Protein AF-A0A357HWW9-F1 (afdb_monomer)

Radius of gyration: 21.4 Å; Cα contacts (8 Å, |Δi|>4): 20; chains: 1; bounding box: 63×48×38 Å

Mean predicted aligned error: 11.5 Å

Sequence (79 aa):
VHRIGRTGRAQREGDAATIVAPDEQAKLDAIEKFIDMQIPQLKLEGFNYFHEPIIRTSTAEKPRRRKRNSGSSRFGRRR

Secondary structure (DSSP, 8-state):
-TTGGGSS-TT----------GGGHHHHHHHHHHHTSPPPP-PPTT---SS------TTS-------------------

pLDDT: mean 81.23, std 14.71, range [50.72, 94.88]

Structure (mmCIF, N/CA/C/O backbone):
data_AF-A0A357HWW9-F1
#
_entry.id   AF-A0A357HWW9-F1
#
loop_
_atom_site.group_PDB
_atom_site.id
_atom_site.type_symbol
_atom_site.label_atom_id
_atom_site.label_alt_id
_atom_site.label_comp_id
_atom_site.label_asym_id
_atom_site.label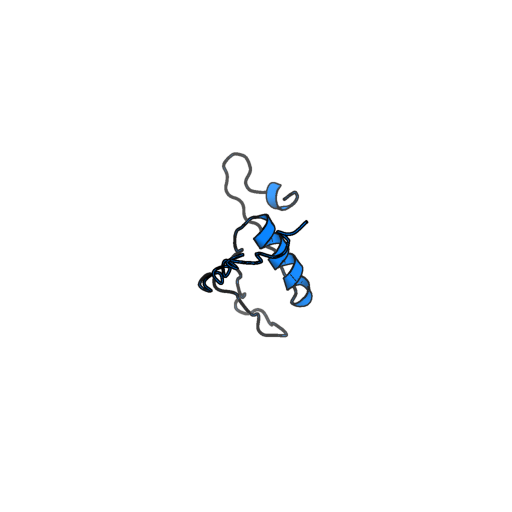_entity_id
_atom_site.label_seq_id
_atom_site.pdbx_PDB_ins_code
_atom_site.Cartn_x
_atom_site.Cartn_y
_atom_site.Cartn_z
_atom_site.occupancy
_atom_site.B_iso_or_equiv
_atom_site.auth_seq_id
_atom_site.auth_comp_id
_atom_site.auth_asym_id
_atom_site.auth_atom_id
_atom_site.pdbx_PDB_model_num
ATOM 1 N N . VAL A 1 1 ? -2.814 9.829 4.236 1.00 71.38 1 VAL A N 1
ATOM 2 C CA . VAL A 1 1 ? -3.828 9.235 5.150 1.00 71.38 1 VAL A CA 1
ATOM 3 C C . VAL A 1 1 ? -5.281 9.476 4.709 1.00 71.38 1 VAL A C 1
ATOM 5 O O . VAL A 1 1 ? -6.115 8.613 4.939 1.00 71.38 1 VAL A O 1
ATOM 8 N N . HIS A 1 2 ? -5.613 10.570 4.010 1.00 88.62 2 HIS A N 1
ATOM 9 C CA . HIS A 1 2 ? -7.008 10.921 3.663 1.00 88.62 2 HIS A CA 1
ATOM 10 C 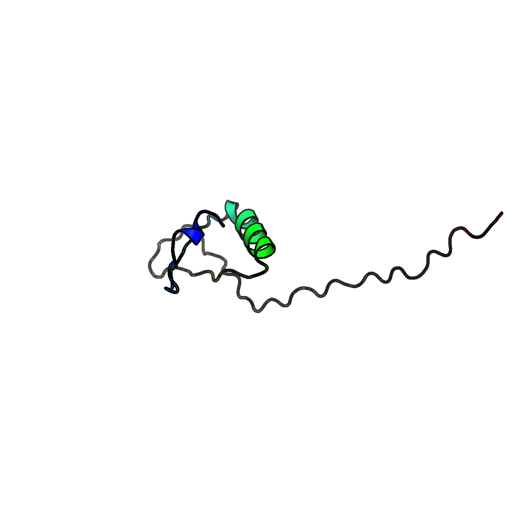C . HIS A 1 2 ? -7.827 9.850 2.908 1.00 88.62 2 HIS A C 1
ATOM 12 O O . HIS A 1 2 ? -9.047 9.826 3.036 1.00 88.62 2 HIS A O 1
ATOM 18 N N . ARG A 1 3 ? -7.186 8.958 2.134 1.00 90.19 3 ARG A N 1
ATOM 19 C CA . ARG A 1 3 ? -7.881 7.893 1.385 1.00 90.19 3 ARG A CA 1
ATOM 20 C C . ARG A 1 3 ? -8.238 6.691 2.262 1.00 90.19 3 ARG A C 1
ATOM 22 O O . ARG A 1 3 ? -9.396 6.296 2.299 1.00 90.19 3 ARG A O 1
ATOM 29 N N . ILE A 1 4 ? -7.270 6.158 3.007 1.00 89.69 4 ILE A N 1
ATOM 30 C CA . ILE A 1 4 ? -7.485 4.989 3.875 1.00 89.69 4 ILE A CA 1
ATOM 31 C C . ILE A 1 4 ? -8.446 5.293 5.035 1.00 89.69 4 ILE A C 1
ATOM 33 O O . ILE A 1 4 ? -9.222 4.433 5.423 1.00 89.69 4 ILE A O 1
ATOM 37 N N . GLY A 1 5 ? -8.518 6.547 5.501 1.00 89.81 5 GLY A N 1
ATOM 38 C CA . GLY A 1 5 ? -9.471 6.972 6.538 1.00 89.81 5 GLY A CA 1
ATOM 39 C C . GLY A 1 5 ? -10.952 6.951 6.122 1.00 89.81 5 GLY A C 1
ATOM 40 O O . GLY A 1 5 ? -11.810 7.428 6.870 1.00 89.81 5 GLY A O 1
ATOM 41 N N . ARG A 1 6 ? -11.288 6.471 4.917 1.00 92.31 6 ARG A N 1
ATOM 42 C CA . ARG A 1 6 ? -12.683 6.277 4.491 1.00 92.31 6 ARG A CA 1
ATOM 43 C C . ARG A 1 6 ? -13.247 4.905 4.873 1.00 92.31 6 ARG A C 1
ATOM 45 O O . ARG A 1 6 ? -14.465 4.810 4.971 1.00 92.31 6 ARG A O 1
ATOM 52 N N . THR A 1 7 ? -12.400 3.912 5.149 1.00 93.06 7 THR A N 1
ATOM 53 C CA . THR A 1 7 ? -12.800 2.583 5.651 1.00 93.06 7 THR A CA 1
ATOM 54 C C . THR A 1 7 ? -12.584 2.469 7.173 1.00 93.06 7 THR A C 1
ATOM 56 O O . THR A 1 7 ? -12.101 3.421 7.786 1.00 93.06 7 THR A O 1
ATOM 59 N N . GLY A 1 8 ? -12.986 1.355 7.798 1.00 89.94 8 GLY A N 1
ATOM 60 C CA . GLY A 1 8 ? -12.660 1.028 9.200 1.00 89.94 8 GLY A CA 1
ATOM 61 C C . GLY A 1 8 ? -13.198 1.996 10.271 1.00 89.94 8 GLY A C 1
ATOM 62 O O . GLY A 1 8 ? -12.498 2.353 11.217 1.00 89.94 8 GLY A O 1
ATOM 63 N N . ARG A 1 9 ? -14.428 2.506 10.108 1.00 91.31 9 ARG A N 1
ATOM 64 C CA . ARG A 1 9 ? -15.067 3.453 11.051 1.00 91.31 9 ARG A CA 1
ATOM 65 C C . ARG A 1 9 ? -15.836 2.720 12.154 1.00 91.31 9 ARG A C 1
ATOM 67 O O . ARG A 1 9 ? -16.220 1.570 11.982 1.00 91.31 9 ARG A O 1
ATOM 74 N N . ALA A 1 10 ? -16.124 3.416 13.259 1.00 90.44 10 ALA A N 1
ATOM 75 C CA . ALA A 1 10 ? -16.958 2.908 14.359 1.00 90.44 10 ALA A CA 1
ATOM 76 C C . ALA A 1 10 ? -16.483 1.549 14.923 1.00 90.44 10 ALA A C 1
ATOM 78 O O . ALA A 1 10 ? -17.270 0.615 15.044 1.00 90.44 10 ALA A O 1
ATOM 79 N N . GLN A 1 11 ? -15.180 1.446 15.229 1.00 86.88 11 GLN A N 1
ATOM 80 C CA . GLN A 1 11 ? -14.511 0.228 15.726 1.00 86.88 11 GLN A CA 1
ATOM 81 C C . GLN A 1 11 ? -14.640 -1.005 14.818 1.00 86.88 11 GLN A C 1
ATOM 83 O O . GLN A 1 11 ? -14.419 -2.126 15.266 1.00 86.88 11 GLN A O 1
ATOM 88 N N . ARG A 1 12 ? -14.987 -0.819 13.543 1.00 92.00 12 ARG A N 1
ATOM 89 C CA . ARG A 1 12 ? -14.967 -1.897 12.559 1.00 92.00 12 ARG A CA 1
ATOM 90 C C . ARG A 1 12 ? -13.635 -1.927 11.832 1.00 92.00 12 ARG A C 1
ATOM 92 O O . ARG A 1 12 ? -12.984 -0.898 11.666 1.00 92.00 12 ARG A O 1
ATOM 99 N N . GLU A 1 13 ? -13.278 -3.109 11.364 1.00 93.50 13 GLU A N 1
ATOM 100 C CA . GLU A 1 13 ? -12.144 -3.309 10.470 1.00 93.50 13 GLU A CA 1
ATOM 101 C C . GLU A 1 13 ? -12.486 -2.839 9.051 1.00 93.50 13 GLU A C 1
ATOM 103 O O . GLU A 1 13 ? -13.655 -2.678 8.681 1.00 93.50 13 GLU A O 1
ATOM 108 N N . GLY A 1 14 ? -11.455 -2.557 8.260 1.00 92.75 14 GLY A N 1
ATOM 109 C CA . GLY A 1 14 ? -11.619 -2.109 6.890 1.00 92.75 14 GLY A CA 1
ATOM 110 C C . GLY A 1 14 ? -10.328 -2.220 6.101 1.00 92.75 14 GLY A C 1
ATOM 111 O O . GLY A 1 14 ? -9.271 -1.817 6.582 1.00 92.75 14 GLY A O 1
ATOM 112 N N . ASP A 1 15 ? -10.440 -2.711 4.871 1.00 92.19 15 ASP A N 1
ATOM 113 C CA . ASP A 1 15 ? -9.283 -2.990 4.027 1.00 92.19 15 ASP A CA 1
ATOM 114 C C . ASP A 1 15 ? -8.998 -1.867 3.032 1.00 92.19 15 ASP A C 1
ATOM 116 O O . ASP A 1 15 ? -9.894 -1.160 2.555 1.00 92.19 15 ASP A O 1
ATOM 120 N N . ALA A 1 16 ? -7.720 -1.723 2.687 1.00 92.88 16 ALA A N 1
ATOM 121 C CA . ALA A 1 16 ? -7.267 -0.851 1.618 1.00 92.88 16 ALA A CA 1
ATOM 122 C C . ALA A 1 16 ? -6.117 -1.513 0.857 1.00 92.88 16 ALA A C 1
ATOM 124 O O . ALA A 1 16 ? -5.073 -1.812 1.431 1.00 92.88 16 ALA A O 1
ATOM 125 N N . ALA A 1 17 ? -6.292 -1.677 -0.452 1.00 93.00 17 ALA A N 1
ATOM 126 C CA . ALA A 1 17 ? -5.250 -2.139 -1.359 1.00 93.00 17 ALA A CA 1
ATOM 127 C C . ALA A 1 17 ? -4.825 -0.998 -2.290 1.00 93.00 17 ALA A C 1
ATOM 129 O O . ALA A 1 17 ? -5.645 -0.178 -2.710 1.00 93.00 17 ALA A O 1
ATOM 130 N N . THR A 1 18 ? -3.534 -0.936 -2.611 1.00 92.50 18 THR A N 1
ATOM 131 C CA . THR A 1 18 ? -2.992 -0.020 -3.621 1.00 92.50 18 THR A CA 1
ATOM 132 C C . THR A 1 18 ? -2.228 -0.834 -4.651 1.00 92.50 18 THR A C 1
ATOM 134 O O . THR A 1 18 ? -1.376 -1.639 -4.289 1.00 92.50 18 THR A O 1
ATOM 137 N N . ILE A 1 19 ? -2.542 -0.624 -5.928 1.00 92.12 19 ILE A N 1
ATOM 138 C CA . ILE A 1 19 ? -1.777 -1.180 -7.044 1.00 92.12 19 ILE A CA 1
ATOM 139 C C . ILE A 1 19 ? -0.604 -0.238 -7.292 1.00 92.12 19 ILE A C 1
ATOM 141 O O . ILE A 1 19 ? -0.798 0.976 -7.349 1.00 92.12 19 ILE A O 1
ATOM 145 N N . VAL A 1 20 ? 0.596 -0.796 -7.405 1.00 90.50 20 VAL A N 1
ATOM 146 C CA . VAL A 1 20 ? 1.838 -0.042 -7.577 1.00 90.50 20 VAL A CA 1
ATOM 147 C C . VAL A 1 20 ? 2.514 -0.532 -8.848 1.00 90.50 20 VAL A C 1
ATOM 149 O O . VAL A 1 20 ? 2.731 -1.734 -9.007 1.00 90.50 20 VAL A O 1
ATOM 152 N N . ALA A 1 21 ? 2.826 0.391 -9.754 1.00 90.06 21 ALA A N 1
ATOM 153 C CA . ALA A 1 21 ? 3.632 0.097 -10.932 1.00 90.06 21 ALA A CA 1
ATOM 154 C C . ALA A 1 21 ? 5.142 0.140 -10.598 1.00 90.06 21 ALA A C 1
ATOM 156 O O . ALA A 1 21 ? 5.534 0.767 -9.609 1.00 90.06 21 ALA A O 1
ATOM 157 N N . PRO A 1 22 ? 6.018 -0.502 -11.398 1.00 88.25 22 PRO A N 1
ATOM 158 C CA . PRO A 1 22 ? 7.456 -0.553 -11.112 1.00 88.25 22 PRO A CA 1
ATOM 159 C C . PRO A 1 22 ? 8.130 0.821 -10.943 1.00 88.25 22 PRO A C 1
ATOM 161 O O . PRO A 1 22 ? 9.031 0.977 -10.120 1.00 88.25 22 PRO A O 1
ATOM 164 N N . ASP A 1 23 ? 7.682 1.833 -11.685 1.00 91.25 23 ASP A N 1
ATOM 165 C CA . ASP A 1 23 ? 8.173 3.214 -11.624 1.00 91.25 23 ASP A CA 1
ATOM 166 C C . ASP A 1 23 ? 7.726 3.968 -10.357 1.00 91.25 23 ASP A C 1
ATOM 168 O O . ASP A 1 23 ? 8.322 4.974 -9.967 1.00 91.25 23 ASP A O 1
ATOM 172 N N . GLU A 1 24 ? 6.713 3.459 -9.656 1.00 93.00 24 GLU A N 1
ATOM 173 C CA . GLU A 1 24 ? 6.152 4.073 -8.453 1.00 93.00 24 GLU A CA 1
ATOM 174 C C . GLU A 1 24 ? 6.757 3.540 -7.151 1.00 93.00 24 GLU A C 1
ATOM 176 O O . GLU A 1 24 ? 6.387 3.994 -6.064 1.00 93.00 24 GLU A O 1
ATOM 181 N N . GLN A 1 25 ? 7.736 2.637 -7.234 1.00 90.69 25 GLN A N 1
ATOM 182 C CA . GLN A 1 25 ? 8.361 2.017 -6.066 1.00 90.69 25 GLN A CA 1
ATOM 183 C C . GLN A 1 25 ? 8.918 3.047 -5.069 1.00 90.69 25 GLN A C 1
ATOM 185 O O . GLN A 1 25 ? 8.795 2.880 -3.858 1.00 90.69 25 GLN A O 1
ATOM 190 N N . ALA A 1 26 ? 9.469 4.162 -5.559 1.00 93.25 26 ALA A N 1
ATOM 191 C CA . ALA A 1 26 ? 9.967 5.237 -4.701 1.00 93.25 26 ALA A CA 1
ATOM 192 C C . ALA A 1 26 ? 8.857 5.899 -3.860 1.00 93.25 26 ALA A C 1
ATOM 194 O O . ALA A 1 26 ? 9.110 6.335 -2.734 1.00 93.25 26 ALA A O 1
ATOM 195 N N . LYS A 1 27 ? 7.623 5.963 -4.381 1.00 94.75 27 LYS A N 1
ATOM 196 C CA . LYS A 1 27 ? 6.463 6.491 -3.648 1.00 94.75 27 LYS A CA 1
ATOM 197 C C . LYS A 1 27 ? 6.048 5.525 -2.543 1.00 94.75 27 LYS A C 1
ATOM 199 O O . LYS A 1 27 ? 5.785 5.975 -1.430 1.00 94.75 27 LYS A O 1
ATOM 204 N N . LEU A 1 28 ? 6.033 4.220 -2.830 1.00 92.81 28 LEU A N 1
ATOM 205 C CA . LEU A 1 28 ? 5.760 3.189 -1.827 1.00 92.81 28 LEU A CA 1
ATOM 206 C C . LEU A 1 28 ? 6.778 3.272 -0.681 1.00 92.81 28 LEU A C 1
ATOM 208 O O . LEU A 1 28 ? 6.385 3.402 0.475 1.00 92.81 28 LEU A O 1
ATOM 212 N N . ASP A 1 29 ? 8.070 3.346 -1.007 1.00 92.50 29 ASP A N 1
ATOM 213 C CA . 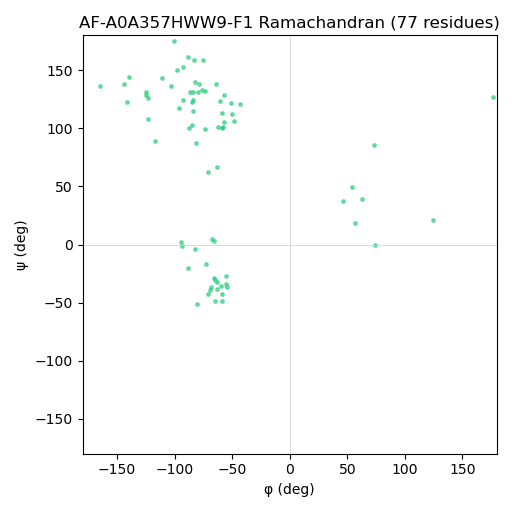ASP A 1 29 ? 9.151 3.463 -0.020 1.00 92.50 29 ASP A CA 1
ATOM 214 C C . ASP A 1 29 ? 9.015 4.726 0.853 1.00 92.50 29 ASP A C 1
ATOM 216 O O . ASP A 1 29 ? 9.3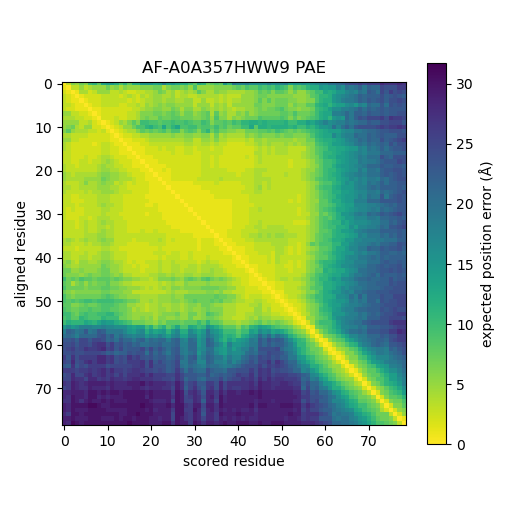46 4.716 2.041 1.00 92.50 29 ASP A O 1
ATOM 220 N N . ALA A 1 30 ? 8.545 5.839 0.280 1.00 94.88 30 ALA A N 1
ATOM 221 C CA . ALA A 1 30 ? 8.286 7.070 1.024 1.00 94.88 30 ALA A CA 1
ATOM 222 C C . ALA A 1 30 ? 7.084 6.934 1.972 1.00 94.88 30 ALA A C 1
ATOM 224 O O . ALA A 1 30 ? 7.143 7.425 3.100 1.00 94.88 30 ALA A O 1
ATOM 225 N N . ILE A 1 31 ? 6.019 6.251 1.540 1.00 92.94 31 ILE A N 1
ATOM 226 C CA . ILE A 1 31 ? 4.837 5.980 2.368 1.00 92.94 31 ILE A CA 1
ATOM 227 C C . ILE A 1 31 ? 5.209 5.076 3.544 1.00 92.94 31 ILE A C 1
ATOM 229 O O . ILE A 1 31 ? 4.893 5.427 4.676 1.00 92.94 31 ILE A O 1
ATOM 233 N N . GLU A 1 32 ? 5.917 3.969 3.302 1.00 93.06 32 GLU A N 1
ATOM 234 C CA . GLU A 1 32 ? 6.356 3.037 4.351 1.00 93.06 32 GLU A CA 1
ATOM 235 C C . GLU A 1 32 ? 7.238 3.727 5.397 1.00 93.06 32 GLU A C 1
ATOM 237 O O . GLU A 1 32 ? 7.046 3.546 6.597 1.00 93.06 32 GLU A O 1
ATOM 242 N N . LYS A 1 33 ? 8.165 4.589 4.956 1.00 93.94 33 LYS A N 1
ATOM 243 C CA . LYS A 1 33 ? 8.973 5.423 5.862 1.00 93.94 33 LYS A CA 1
ATOM 244 C C . LYS A 1 33 ? 8.128 6.413 6.657 1.00 93.94 33 LYS A C 1
ATOM 246 O O . LYS A 1 33 ? 8.440 6.670 7.813 1.00 93.94 33 LYS A O 1
ATOM 251 N N . PHE A 1 34 ? 7.098 6.991 6.042 1.00 94.00 34 PHE A N 1
ATOM 252 C CA . PHE A 1 34 ? 6.220 7.960 6.696 1.00 94.00 34 PHE A CA 1
ATOM 253 C C . PHE A 1 34 ? 5.365 7.319 7.797 1.00 94.00 34 PHE A C 1
ATOM 255 O O . PHE A 1 34 ? 5.140 7.949 8.826 1.00 94.00 34 PHE A O 1
ATOM 262 N N . ILE A 1 35 ? 4.914 6.077 7.598 1.00 91.88 35 ILE A N 1
ATOM 263 C CA . ILE A 1 35 ? 4.124 5.325 8.588 1.00 91.88 35 ILE A CA 1
ATOM 264 C C . ILE A 1 35 ? 4.978 4.423 9.501 1.00 91.88 35 ILE A C 1
ATOM 266 O O . ILE A 1 35 ? 4.421 3.757 10.366 1.00 91.88 35 ILE A O 1
ATOM 270 N N . ASP A 1 36 ? 6.301 4.388 9.289 1.00 93.06 36 ASP A N 1
ATOM 271 C CA . ASP A 1 36 ? 7.288 3.494 9.929 1.00 93.06 36 ASP A CA 1
ATOM 272 C C . ASP A 1 36 ? 6.859 2.014 9.972 1.00 93.06 36 ASP A C 1
ATOM 274 O O . ASP A 1 36 ? 7.111 1.279 10.926 1.00 93.06 36 ASP A O 1
ATOM 278 N N . MET A 1 37 ? 6.198 1.564 8.908 1.00 90.38 37 MET A N 1
ATOM 279 C CA . MET A 1 37 ? 5.657 0.214 8.782 1.00 90.3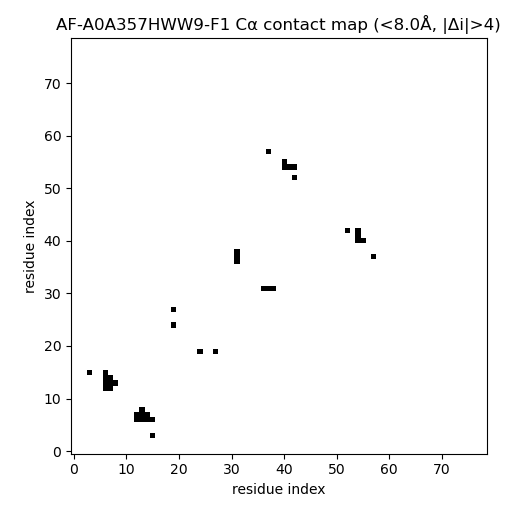8 37 MET A CA 1
ATOM 280 C C . MET A 1 37 ? 5.788 -0.252 7.335 1.00 90.38 37 MET A C 1
ATOM 282 O O . MET A 1 37 ? 5.532 0.513 6.405 1.00 90.38 37 MET A O 1
ATOM 286 N N . GLN A 1 38 ? 6.177 -1.514 7.146 1.00 90.94 38 GLN A N 1
ATOM 287 C CA . GLN A 1 38 ? 6.154 -2.138 5.825 1.00 90.94 38 GLN A CA 1
ATOM 288 C C . GLN A 1 38 ? 4.736 -2.564 5.464 1.00 90.94 38 GLN A C 1
ATOM 290 O O . GLN A 1 38 ? 4.015 -3.116 6.297 1.00 90.94 38 GLN A O 1
ATOM 295 N N . ILE A 1 39 ? 4.354 -2.326 4.214 1.00 91.00 39 ILE A N 1
ATOM 296 C CA . ILE A 1 39 ? 3.056 -2.735 3.690 1.00 91.00 39 ILE A CA 1
ATOM 297 C C . ILE A 1 39 ? 3.231 -4.113 3.038 1.00 91.00 39 ILE A C 1
ATOM 299 O O . ILE A 1 39 ? 4.076 -4.257 2.152 1.00 91.00 39 ILE A O 1
ATOM 303 N N . PRO A 1 40 ? 2.450 -5.134 3.439 1.00 91.31 40 PRO A N 1
ATOM 304 C CA . PRO A 1 40 ? 2.502 -6.445 2.806 1.00 91.31 40 PRO A CA 1
ATOM 305 C C . PRO A 1 40 ? 2.233 -6.351 1.302 1.00 91.31 40 PRO A C 1
ATOM 307 O O . PRO A 1 40 ? 1.240 -5.766 0.869 1.00 91.31 40 PRO A O 1
ATOM 310 N N . GLN A 1 41 ? 3.120 -6.945 0.509 1.00 91.56 41 GLN A N 1
ATOM 311 C CA . GLN A 1 41 ? 2.985 -7.024 -0.941 1.00 91.56 41 GLN A CA 1
ATOM 312 C C . GLN A 1 41 ? 2.532 -8.429 -1.335 1.00 91.56 41 GLN A C 1
ATOM 314 O O . GLN A 1 41 ? 3.049 -9.422 -0.825 1.00 91.56 41 GLN A O 1
ATOM 319 N N . LEU A 1 42 ? 1.571 -8.505 -2.253 1.00 89.88 42 LEU A N 1
ATOM 320 C CA . LEU A 1 42 ? 0.964 -9.754 -2.702 1.00 89.88 42 LEU A CA 1
ATOM 321 C C . LEU A 1 42 ? 1.092 -9.864 -4.224 1.00 89.88 42 LEU A C 1
ATOM 323 O O . LEU A 1 42 ? 0.747 -8.927 -4.946 1.00 89.88 42 LEU A O 1
ATOM 327 N N . LYS A 1 43 ? 1.558 -11.019 -4.710 1.00 89.69 43 LYS A N 1
ATOM 328 C CA . LYS A 1 43 ? 1.404 -11.409 -6.118 1.00 89.69 43 LYS A CA 1
ATOM 329 C C . LYS A 1 43 ? 0.053 -12.092 -6.270 1.00 89.69 43 LYS A C 1
ATOM 331 O O . LYS A 1 43 ? -0.286 -12.971 -5.484 1.00 89.69 43 LYS A O 1
ATOM 336 N N . LEU A 1 44 ? -0.708 -11.675 -7.273 1.00 90.31 44 LEU A N 1
ATOM 337 C CA . LEU A 1 44 ? -2.007 -12.258 -7.573 1.00 90.31 44 LEU A CA 1
ATOM 338 C C . LEU A 1 44 ? -1.813 -13.512 -8.426 1.00 90.31 44 LEU A C 1
ATOM 340 O O . LEU A 1 44 ? -1.185 -13.462 -9.486 1.00 90.31 44 LEU A O 1
ATOM 344 N N . GLU A 1 45 ? -2.350 -14.636 -7.963 1.00 91.44 45 GLU A N 1
ATOM 345 C CA . GLU A 1 45 ? -2.348 -15.880 -8.728 1.00 91.44 45 GLU A CA 1
ATOM 346 C C . GLU A 1 45 ? -3.186 -15.728 -10.005 1.00 91.44 45 GLU A C 1
ATOM 348 O O . GLU A 1 45 ? -4.251 -15.113 -10.002 1.00 91.44 45 GLU A O 1
ATOM 353 N N . GLY A 1 46 ? -2.684 -16.259 -11.122 1.00 91.25 46 GLY A N 1
ATOM 354 C CA . GLY A 1 46 ? -3.371 -16.200 -12.417 1.00 91.25 46 GLY A CA 1
ATOM 355 C C . GLY A 1 46 ? -3.355 -14.836 -13.120 1.00 91.25 46 GLY A C 1
ATOM 356 O O . GLY A 1 46 ? -3.882 -14.730 -14.226 1.00 91.25 46 GLY A O 1
ATOM 357 N N . PHE A 1 47 ? -2.741 -13.796 -12.542 1.00 90.56 47 PHE A N 1
ATOM 358 C CA . PHE A 1 47 ? -2.591 -12.510 -13.225 1.00 90.56 47 PHE A CA 1
ATOM 359 C C . PHE A 1 47 ? -1.426 -12.544 -14.225 1.00 90.56 47 PHE A C 1
ATOM 361 O O . PHE A 1 47 ? -0.312 -12.956 -13.894 1.00 90.56 47 PHE A O 1
ATOM 368 N N . ASN A 1 48 ? -1.677 -12.086 -15.454 1.00 92.00 48 ASN A N 1
ATOM 369 C CA . ASN A 1 48 ? -0.668 -12.035 -16.510 1.00 92.00 48 ASN A CA 1
ATOM 370 C C . ASN A 1 48 ? 0.223 -10.794 -16.352 1.00 92.00 48 ASN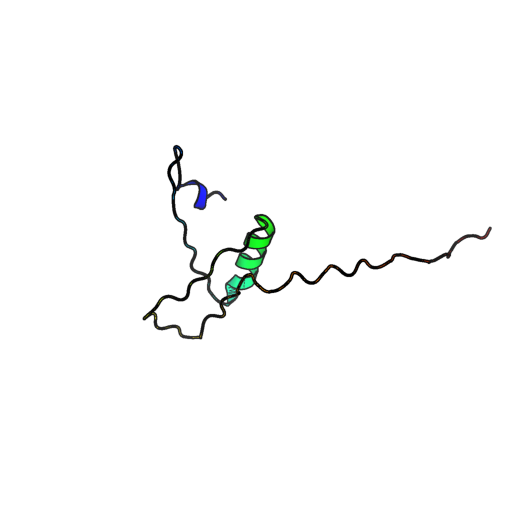 A C 1
ATOM 372 O O . ASN A 1 48 ? -0.058 -9.729 -16.904 1.00 92.00 48 ASN A O 1
ATOM 376 N N . TYR A 1 49 ? 1.285 -10.923 -15.562 1.00 88.88 49 TYR A N 1
ATOM 377 C CA . TYR A 1 49 ? 2.271 -9.863 -15.392 1.00 88.88 49 TYR A CA 1
ATOM 378 C C . TYR A 1 49 ? 3.197 -9.770 -16.611 1.00 88.88 49 TYR A C 1
ATOM 380 O O . TYR A 1 49 ? 3.777 -10.766 -17.032 1.00 88.88 49 TYR A O 1
ATOM 388 N N . PHE A 1 50 ? 3.419 -8.555 -17.120 1.00 89.25 50 PHE A N 1
ATOM 389 C CA . PHE A 1 50 ? 4.443 -8.311 -18.147 1.00 89.25 50 PHE A CA 1
ATOM 390 C C . PHE A 1 50 ? 5.869 -8.568 -17.631 1.00 89.25 50 PHE A C 1
ATOM 392 O O . PHE A 1 50 ? 6.747 -8.964 -18.394 1.00 89.25 50 PHE A O 1
ATOM 399 N N . HIS A 1 51 ? 6.092 -8.351 -16.331 1.00 85.94 51 HIS A N 1
ATOM 400 C CA . HIS A 1 51 ? 7.358 -8.588 -15.642 1.00 85.94 51 HIS A CA 1
ATOM 401 C C . HIS A 1 51 ? 7.101 -9.208 -14.270 1.00 85.94 51 HIS A C 1
ATOM 403 O O . HIS A 1 51 ? 6.144 -8.836 -13.590 1.00 85.94 51 HIS A O 1
ATOM 409 N N . GLU A 1 52 ? 7.978 -10.114 -13.847 1.00 85.62 52 GLU A N 1
ATOM 410 C CA . GLU A 1 52 ? 7.885 -10.765 -12.540 1.00 85.62 52 GLU A CA 1
ATOM 411 C C . GLU A 1 52 ? 7.957 -9.716 -11.404 1.00 85.62 52 GLU A C 1
ATOM 413 O O . GLU A 1 52 ? 8.923 -8.945 -11.349 1.00 85.62 52 GLU A O 1
ATOM 418 N N . PRO A 1 53 ? 6.962 -9.642 -10.496 1.00 85.44 53 PRO A N 1
ATOM 419 C CA . PRO A 1 53 ? 6.969 -8.659 -9.418 1.00 85.44 53 PRO A CA 1
ATOM 420 C C . PRO A 1 53 ? 7.995 -9.023 -8.338 1.00 85.44 53 PRO A C 1
ATOM 422 O O . PRO A 1 53 ? 8.025 -10.147 -7.835 1.00 85.44 53 PRO A O 1
ATOM 425 N N . ILE A 1 54 ? 8.811 -8.048 -7.931 1.00 84.06 54 ILE A N 1
ATOM 426 C CA . ILE A 1 54 ? 9.791 -8.212 -6.851 1.00 84.06 54 ILE A CA 1
ATOM 427 C C . ILE A 1 54 ? 9.111 -7.900 -5.514 1.00 84.06 54 ILE A C 1
ATOM 429 O O . ILE A 1 54 ? 8.964 -6.737 -5.143 1.00 84.06 54 ILE A O 1
ATOM 433 N N . ILE A 1 55 ? 8.721 -8.938 -4.775 1.00 85.19 55 ILE A N 1
ATOM 434 C CA . ILE A 1 55 ? 8.109 -8.805 -3.447 1.00 85.19 55 ILE A CA 1
ATOM 435 C C . ILE A 1 55 ? 9.207 -8.690 -2.390 1.00 85.19 55 ILE A C 1
ATOM 437 O O . ILE A 1 55 ? 10.045 -9.580 -2.242 1.00 85.19 55 ILE A O 1
ATOM 441 N N . ARG A 1 56 ? 9.188 -7.606 -1.613 1.00 76.94 56 ARG A N 1
ATOM 442 C CA . ARG A 1 56 ? 10.106 -7.431 -0.481 1.00 76.94 56 ARG A CA 1
ATOM 443 C C . ARG A 1 56 ? 9.546 -8.147 0.747 1.00 76.94 56 ARG A C 1
ATOM 445 O O . ARG A 1 56 ? 8.508 -7.753 1.268 1.00 76.94 56 ARG A O 1
ATOM 452 N N . THR A 1 57 ? 10.231 -9.181 1.230 1.00 67.38 57 THR A N 1
ATOM 453 C CA . THR A 1 57 ? 9.929 -9.795 2.531 1.00 67.38 57 THR A CA 1
ATOM 454 C C . THR A 1 57 ? 10.588 -9.007 3.661 1.00 67.38 57 THR A C 1
ATOM 456 O O . THR A 1 57 ? 11.739 -8.580 3.557 1.00 67.38 57 THR A O 1
ATOM 459 N N . SER A 1 58 ? 9.870 -8.846 4.771 1.00 60.16 58 SER A N 1
ATOM 460 C CA . SER A 1 58 ? 10.257 -8.052 5.948 1.00 60.16 58 SER A CA 1
ATOM 461 C C . SER A 1 58 ? 11.473 -8.567 6.732 1.00 60.16 58 SER A C 1
ATOM 463 O O . SER A 1 58 ? 11.862 -7.976 7.737 1.00 60.16 58 SER A O 1
ATOM 465 N N . THR A 1 59 ? 12.121 -9.632 6.263 1.00 56.25 59 THR A N 1
ATOM 466 C CA . THR A 1 59 ? 13.292 -10.270 6.880 1.00 56.25 59 THR A CA 1
ATOM 467 C C . THR A 1 59 ? 14.630 -9.602 6.560 1.00 56.25 59 THR A C 1
ATOM 469 O O . THR A 1 59 ? 15.651 -10.005 7.113 1.00 56.25 59 THR A O 1
ATOM 472 N N . ALA A 1 60 ? 14.670 -8.573 5.710 1.00 53.88 60 ALA A N 1
ATOM 473 C CA . ALA A 1 60 ? 15.905 -7.833 5.465 1.00 53.88 60 ALA A CA 1
ATOM 474 C C . ALA A 1 60 ? 16.243 -6.942 6.676 1.00 53.88 60 ALA A C 1
ATOM 476 O O . ALA A 1 60 ? 15.679 -5.858 6.843 1.00 53.88 60 ALA A O 1
ATOM 477 N N . GLU A 1 61 ? 17.155 -7.417 7.532 1.00 54.75 61 GLU A N 1
ATOM 478 C CA . GLU A 1 61 ? 17.712 -6.674 8.665 1.00 54.75 61 GLU A CA 1
ATOM 479 C C . GLU A 1 61 ? 18.040 -5.230 8.259 1.00 54.75 61 GLU A C 1
ATOM 481 O O . GLU A 1 61 ? 18.844 -4.987 7.353 1.00 54.75 61 GLU A O 1
ATOM 486 N N . LYS A 1 62 ? 17.420 -4.249 8.938 1.00 58.38 62 LYS A N 1
ATOM 487 C CA . LYS A 1 62 ? 17.749 -2.828 8.754 1.00 58.38 62 LYS A CA 1
ATOM 488 C C . LYS A 1 62 ? 19.275 -2.697 8.889 1.00 58.38 62 LYS A C 1
ATOM 490 O O . LYS A 1 62 ? 19.793 -3.057 9.952 1.00 58.38 62 LYS A O 1
ATOM 495 N N . PRO A 1 63 ? 20.013 -2.177 7.885 1.00 53.50 63 PRO A N 1
ATOM 496 C CA . PRO A 1 63 ? 21.450 -2.013 8.016 1.00 53.50 63 PRO A CA 1
ATOM 497 C C . PRO A 1 63 ? 21.686 -1.106 9.217 1.00 53.50 63 PRO A C 1
ATOM 499 O O . PRO A 1 63 ? 21.274 0.059 9.222 1.00 53.50 63 PRO A O 1
ATOM 502 N N . ARG A 1 64 ? 22.28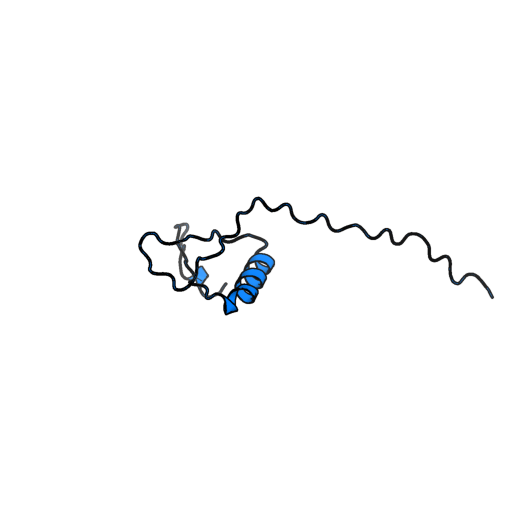6 -1.670 10.275 1.00 61.09 64 ARG A N 1
ATOM 503 C CA . ARG A 1 64 ? 22.622 -0.940 11.497 1.00 61.09 64 ARG A CA 1
ATOM 504 C C . ARG A 1 64 ? 23.371 0.306 11.060 1.00 61.09 64 ARG A C 1
ATOM 506 O O . ARG A 1 64 ? 24.471 0.200 10.517 1.00 61.09 64 ARG A O 1
ATOM 513 N N . ARG A 1 65 ? 22.755 1.481 11.253 1.00 62.06 65 ARG A N 1
ATOM 514 C CA . ARG A 1 65 ? 23.393 2.780 11.020 1.00 62.06 65 ARG A CA 1
ATOM 515 C C . ARG A 1 65 ? 24.749 2.712 11.711 1.00 62.06 65 ARG A C 1
ATOM 517 O O . ARG A 1 65 ? 24.808 2.711 12.939 1.00 62.06 65 ARG A O 1
ATOM 524 N N . ARG A 1 66 ? 25.830 2.598 10.929 1.00 62.19 66 ARG A N 1
ATOM 525 C CA . ARG A 1 66 ? 27.194 2.670 11.451 1.00 62.19 66 ARG A CA 1
ATOM 526 C C . ARG A 1 66 ? 27.280 4.018 12.144 1.00 62.19 66 ARG A C 1
ATOM 528 O O . ARG A 1 66 ? 27.279 5.055 11.482 1.00 62.19 66 ARG A O 1
ATOM 535 N 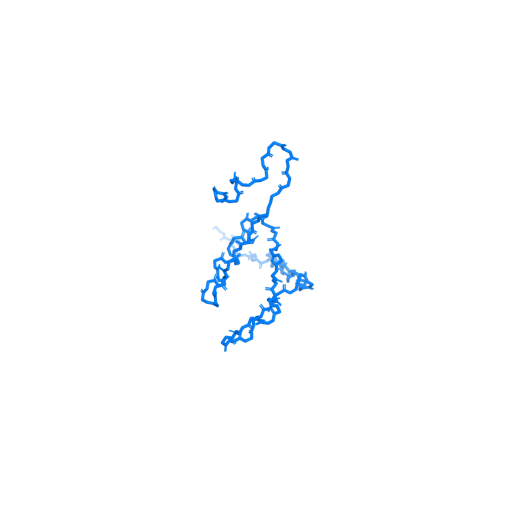N . LYS A 1 67 ? 27.268 3.993 13.478 1.00 60.69 67 LYS A N 1
ATOM 536 C CA . LYS A 1 67 ? 27.503 5.159 14.319 1.00 60.69 67 LYS A CA 1
ATOM 537 C C . LYS A 1 67 ? 28.890 5.639 13.908 1.00 60.69 67 LYS A C 1
ATOM 539 O O . LYS A 1 67 ? 29.887 5.001 14.238 1.00 60.69 67 LYS A O 1
ATOM 544 N N . ARG A 1 68 ? 28.957 6.670 13.060 1.00 60.34 68 ARG A N 1
ATOM 545 C CA . ARG A 1 68 ? 30.219 7.341 12.763 1.00 60.34 68 ARG A CA 1
ATOM 546 C C . ARG A 1 68 ? 30.650 7.909 14.102 1.00 60.34 68 ARG A C 1
ATOM 548 O O . ARG A 1 68 ? 30.064 8.882 14.564 1.00 60.34 68 ARG A O 1
ATOM 555 N N . ASN A 1 69 ? 31.590 7.235 14.758 1.00 58.16 69 ASN A N 1
ATOM 556 C CA . ASN A 1 69 ? 32.280 7.788 15.904 1.00 58.16 69 ASN A CA 1
ATOM 557 C C . ASN A 1 69 ? 32.924 9.079 15.408 1.00 58.16 69 ASN A C 1
ATOM 559 O O . ASN A 1 69 ? 33.951 9.049 14.736 1.00 58.16 69 ASN A O 1
ATOM 563 N N . SER A 1 70 ? 32.297 10.213 15.709 1.00 64.38 70 SER A N 1
ATOM 564 C CA . SER A 1 70 ? 32.909 11.534 15.646 1.00 64.38 70 SER A CA 1
ATOM 565 C C . SER A 1 70 ? 33.915 11.632 16.794 1.00 64.38 70 SER A C 1
ATOM 567 O O . SER A 1 70 ? 33.742 12.378 17.753 1.00 64.38 70 SER A O 1
ATOM 569 N N . GLY A 1 71 ? 34.926 10.769 16.741 1.00 62.00 71 GLY A N 1
ATOM 570 C CA . GLY A 1 71 ? 36.085 10.791 17.602 1.00 62.00 71 GLY A CA 1
ATOM 571 C C . GLY A 1 71 ? 37.198 11.518 16.869 1.00 62.00 71 GLY A C 1
ATOM 572 O O . GLY A 1 71 ? 37.679 11.040 15.850 1.00 62.00 71 GLY A O 1
ATOM 573 N N . SER A 1 72 ? 37.624 12.640 17.444 1.00 63.25 72 SER A N 1
ATOM 574 C CA . SER A 1 72 ? 38.874 13.337 17.140 1.00 63.25 72 SER A CA 1
ATOM 575 C C . SER A 1 72 ? 38.951 14.099 15.810 1.00 63.25 72 SER A C 1
ATOM 577 O O . SER A 1 72 ? 39.630 13.689 14.874 1.00 63.25 72 SER A O 1
ATOM 579 N N . SER A 1 73 ? 38.481 15.348 15.826 1.00 58.81 73 SER A N 1
ATOM 580 C CA . SER A 1 73 ? 39.345 16.428 15.338 1.00 58.81 73 SER A CA 1
ATOM 581 C C . SER A 1 73 ? 39.636 17.391 16.485 1.00 58.81 73 SER A C 1
ATOM 583 O O . SER A 1 73 ? 38.935 18.373 16.718 1.00 58.81 73 SER A O 1
ATOM 585 N N . ARG A 1 74 ? 40.712 17.087 17.219 1.00 60.91 74 ARG A N 1
ATOM 586 C CA . ARG A 1 74 ? 41.499 18.065 17.980 1.00 60.91 74 ARG A CA 1
ATOM 587 C C . ARG A 1 74 ? 42.120 19.076 17.001 1.00 60.91 74 ARG A C 1
ATOM 589 O O . ARG A 1 74 ? 43.328 19.082 16.808 1.00 60.91 74 ARG A O 1
ATOM 596 N N . PHE A 1 75 ? 41.303 19.892 16.345 1.00 59.31 75 PHE A N 1
ATOM 597 C CA . PHE A 1 75 ? 41.765 20.950 15.454 1.00 59.31 75 PHE A CA 1
ATOM 598 C C . PHE A 1 75 ? 41.180 22.264 15.9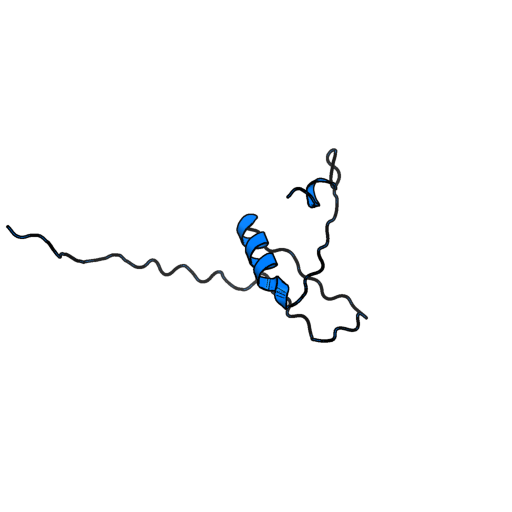56 1.00 59.31 75 PHE A C 1
ATOM 600 O O . PHE A 1 75 ? 39.975 22.474 15.877 1.00 59.31 75 PHE A O 1
ATOM 607 N N . GLY A 1 76 ? 42.038 23.105 16.542 1.00 58.56 76 GLY A N 1
ATOM 608 C CA . GLY A 1 76 ? 41.674 24.473 16.916 1.00 58.56 76 GLY A CA 1
ATOM 609 C C . GLY A 1 76 ? 41.884 24.878 18.375 1.00 58.56 76 GLY A C 1
ATOM 610 O O . GLY A 1 76 ? 41.295 25.856 18.809 1.00 58.56 76 GLY A O 1
ATOM 611 N N . ARG A 1 77 ? 42.735 24.194 19.154 1.00 60.72 77 ARG A N 1
ATOM 612 C CA . ARG A 1 77 ? 43.464 24.885 20.234 1.00 60.72 77 ARG A CA 1
ATOM 613 C C . ARG A 1 77 ? 44.707 25.508 19.609 1.00 60.72 77 ARG A C 1
ATOM 615 O O . ARG A 1 77 ? 45.655 24.763 19.370 1.00 60.72 77 ARG A O 1
ATOM 622 N N . ARG A 1 78 ? 44.712 26.823 19.366 1.00 52.31 78 ARG A N 1
ATOM 623 C CA . ARG A 1 78 ? 45.884 27.708 19.540 1.00 52.31 78 ARG A CA 1
ATOM 624 C C . ARG A 1 78 ? 45.603 29.151 19.093 1.00 52.31 78 ARG A C 1
ATOM 626 O O . ARG A 1 78 ? 45.320 29.363 17.922 1.00 52.31 78 ARG A O 1
ATOM 633 N N . ARG A 1 79 ? 45.910 30.043 20.045 1.00 50.72 79 ARG A N 1
ATOM 634 C CA . ARG A 1 79 ? 46.118 31.500 20.004 1.00 50.72 79 ARG A CA 1
ATOM 635 C C . ARG A 1 79 ? 44.873 32.363 19.901 1.00 50.72 79 ARG A C 1
ATOM 637 O O . ARG A 1 79 ? 44.223 32.347 18.842 1.00 50.72 79 ARG A O 1
#

Solvent-accessible surface area (backbone atoms only — not comparable to full-atom values): 5867 Å² total; per-residue (Å²): 111,83,72,66,71,73,45,42,61,92,92,39,83,60,85,82,87,80,90,78,58,85,90,44,49,68,58,54,56,50,51,26,62,73,69,74,42,86,76,91,71,79,85,66,84,94,60,89,64,95,60,88,81,87,71,80,67,92,80,68,74,75,77,75,77,75,76,75,75,90,70,80,79,94,73,80,93,78,136

Foldseek 3Di:
DVPQVVACPPVRDGDDDDDADPVCVVVQVVVCVVVVHHDFDDDDPPDDDPDDDDGDDPPPPDPPPPPPPPPDDPPDPDD